Protein AF-A0A1Y0C5L4-F1 (afdb_monomer_lite)

Foldseek 3Di:
DDPPDPPAADDPLFQFWWKAWPVPRDIDGGWGKAKEKDWPPLQVLVVDALVGDPLLRVLVVSLVVCVVVPADLFHKIFMWIWIDIDVDIFGDAPVLGDDDDPCRYCVNTIDFIATNVPRHGDDQLSHHHDQADHHNVGRDRSNSLCHQQVDDDRRSPGIDTNNNSVVSNVVVVVD

Sequence (175 aa):
MDMSDESSTYTEAENRWNVVSLDTGYTRSDFPLWWRWEADCDPISDEHTPDETSAYDLFQEWDRYLQRRGASPYGLVTISWFVEGSGFLTGAPAFGDHGAENTSRYDARFDPPTSTADGGPINWNRLPVADKRWRPDRGDKGGFVQEATGWKPSVLQPTVPLGFLRHCADVRNWA

Structure (mmCIF, N/CA/C/O backbone):
data_AF-A0A1Y0C5L4-F1
#
_entry.id   AF-A0A1Y0C5L4-F1
#
loop_
_atom_site.group_PDB
_atom_site.id
_atom_site.type_symbol
_atom_site.label_atom_id
_atom_site.label_alt_id
_atom_site.label_comp_id
_atom_site.label_asym_id
_atom_site.label_entity_id
_atom_site.label_seq_id
_atom_site.pdbx_PDB_ins_code
_atom_site.Cartn_x
_atom_site.Cartn_y
_atom_site.Cartn_z
_atom_site.occupancy
_atom_site.B_iso_or_equiv
_atom_site.auth_seq_id
_atom_site.auth_comp_id
_atom_site.auth_asym_id
_atom_site.auth_atom_id
_atom_site.pdbx_PDB_model_num
ATOM 1 N N . MET A 1 1 ? 19.232 -13.763 26.974 1.00 37.53 1 MET A N 1
ATOM 2 C CA . MET A 1 1 ? 18.602 -12.567 26.392 1.00 37.53 1 MET A CA 1
ATOM 3 C C . MET A 1 1 ? 17.833 -13.092 25.203 1.00 37.53 1 MET A C 1
ATOM 5 O O . MET A 1 1 ? 18.453 -13.508 24.236 1.00 37.53 1 MET A O 1
ATOM 9 N N . ASP A 1 2 ? 16.542 -13.312 25.406 1.00 36.72 2 ASP A N 1
ATOM 10 C CA . ASP A 1 2 ? 15.657 -13.897 24.405 1.00 36.72 2 ASP A CA 1
ATOM 11 C C . ASP A 1 2 ? 15.394 -12.831 23.336 1.00 36.72 2 ASP A C 1
ATOM 13 O O . ASP A 1 2 ? 14.888 -11.759 23.659 1.00 36.72 2 ASP A O 1
ATOM 17 N N . MET A 1 3 ? 15.846 -13.072 22.105 1.00 42.06 3 MET A N 1
ATOM 18 C CA . MET A 1 3 ? 15.510 -12.238 20.949 1.00 42.06 3 MET A CA 1
ATOM 19 C C . MET A 1 3 ? 14.190 -12.749 20.374 1.00 42.06 3 MET A C 1
ATOM 21 O O . MET A 1 3 ? 14.161 -13.325 19.287 1.00 42.06 3 MET A O 1
ATOM 25 N N . SER A 1 4 ? 13.110 -12.603 21.137 1.00 44.38 4 SER A N 1
ATOM 26 C CA . SER A 1 4 ? 11.765 -12.956 20.694 1.00 44.38 4 SER A CA 1
ATOM 27 C C . SER A 1 4 ? 11.290 -11.939 19.647 1.00 44.38 4 SER A C 1
ATOM 29 O O . SER A 1 4 ? 10.673 -10.932 19.959 1.00 44.38 4 SER A O 1
ATOM 31 N N . ASP A 1 5 ? 11.655 -12.202 18.393 1.00 48.06 5 ASP A N 1
ATOM 32 C CA . ASP A 1 5 ? 10.832 -12.007 17.193 1.00 48.06 5 ASP A CA 1
ATOM 33 C C . ASP A 1 5 ? 10.051 -10.674 17.074 1.00 48.06 5 ASP A C 1
ATOM 35 O O . ASP A 1 5 ? 8.831 -10.643 16.909 1.00 48.06 5 ASP A O 1
ATOM 39 N N . GLU A 1 6 ? 10.757 -9.538 17.104 1.00 47.81 6 GLU A N 1
ATOM 40 C CA . GLU A 1 6 ? 10.183 -8.194 16.882 1.00 47.81 6 GLU A CA 1
ATOM 41 C C . GLU A 1 6 ? 9.883 -7.868 15.396 1.00 47.81 6 GLU A C 1
ATOM 43 O O . GLU A 1 6 ? 9.751 -6.705 15.019 1.00 47.81 6 GLU A O 1
ATOM 48 N N . SER A 1 7 ? 9.738 -8.875 14.526 1.00 56.69 7 SER A N 1
ATOM 49 C CA . SER A 1 7 ? 9.505 -8.684 13.082 1.00 56.69 7 SER A CA 1
ATOM 50 C C . SER A 1 7 ? 8.247 -9.389 12.552 1.00 56.69 7 SER A C 1
ATOM 52 O O . SER A 1 7 ? 8.126 -9.604 11.343 1.00 56.69 7 SER A O 1
ATOM 54 N N . SER A 1 8 ? 7.289 -9.755 13.405 1.00 82.81 8 SER A N 1
ATOM 55 C CA . SER A 1 8 ? 6.017 -10.306 12.927 1.00 82.81 8 SER A CA 1
ATOM 56 C C . SER A 1 8 ? 4.979 -9.199 12.700 1.00 82.81 8 SER A C 1
ATOM 58 O O . SER A 1 8 ? 4.602 -8.443 13.606 1.00 82.81 8 SER A O 1
ATOM 60 N N . THR A 1 9 ? 4.493 -9.101 11.460 1.00 91.81 9 THR A N 1
ATOM 61 C CA . THR A 1 9 ? 3.255 -8.370 11.163 1.00 91.81 9 THR A CA 1
ATOM 62 C C . THR A 1 9 ? 2.104 -8.963 11.973 1.00 91.81 9 THR A C 1
ATOM 64 O O . THR A 1 9 ? 2.166 -10.127 12.371 1.00 91.81 9 THR A O 1
ATOM 67 N N . TYR A 1 10 ? 1.036 -8.198 12.190 1.00 94.12 10 TYR A N 1
ATOM 68 C CA . TYR A 1 10 ? -0.178 -8.748 12.794 1.00 94.12 10 TYR A CA 1
ATOM 69 C C . TYR A 1 10 ? -0.668 -9.983 12.029 1.00 94.12 10 TYR A C 1
ATOM 71 O O . TYR A 1 10 ? -0.737 -9.978 10.796 1.00 94.12 10 TYR A O 1
ATOM 79 N N . THR A 1 11 ? -1.026 -11.031 12.765 1.00 93.19 11 THR A N 1
ATOM 80 C CA . THR A 1 11 ? -1.779 -12.168 12.223 1.00 93.19 11 THR A CA 1
ATOM 81 C C . THR A 1 11 ? -3.184 -11.720 11.813 1.00 93.19 11 THR A C 1
ATOM 83 O O . THR A 1 11 ? -3.656 -10.656 12.210 1.00 93.19 11 THR A O 1
ATOM 86 N N . GLU A 1 12 ? -3.896 -12.541 11.041 1.00 89.88 12 GLU A N 1
ATOM 87 C CA . GLU A 1 12 ? -5.273 -12.233 10.628 1.00 89.88 12 GLU A CA 1
ATOM 88 C C . GLU A 1 12 ? -6.218 -12.018 11.825 1.00 89.88 12 GLU A C 1
ATOM 90 O O . GLU A 1 12 ? -7.067 -11.130 11.793 1.00 89.88 12 GLU A O 1
ATOM 95 N N . ALA A 1 13 ? -6.026 -12.786 12.904 1.00 91.81 13 ALA A N 1
ATOM 96 C CA . ALA A 1 13 ? -6.810 -12.659 14.129 1.00 91.81 13 ALA A CA 1
ATOM 97 C C . ALA A 1 13 ? -6.471 -11.390 14.932 1.00 91.81 13 ALA A C 1
ATOM 99 O O . ALA A 1 13 ? -7.366 -10.789 15.520 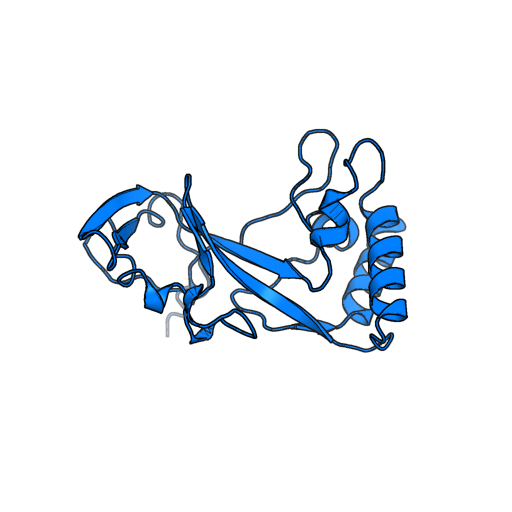1.00 91.81 13 ALA A O 1
ATOM 100 N N . GLU A 1 14 ? -5.201 -10.970 14.958 1.00 95.69 14 GLU A N 1
ATOM 101 C CA . GLU A 1 14 ? -4.783 -9.736 15.642 1.00 95.69 14 GLU A CA 1
ATOM 102 C C . GLU A 1 14 ? -5.126 -8.475 14.836 1.00 95.69 14 GLU A C 1
ATOM 104 O O . GLU A 1 14 ? -5.348 -7.412 15.411 1.00 95.69 14 GLU A O 1
ATOM 109 N N . ASN A 1 15 ? -5.165 -8.568 13.504 1.00 96.69 15 ASN A N 1
ATOM 110 C CA . ASN A 1 15 ? -5.411 -7.438 12.613 1.00 96.69 15 ASN A CA 1
ATOM 111 C C . ASN A 1 15 ? -6.908 -7.097 12.535 1.00 96.69 15 ASN A C 1
ATOM 113 O O . ASN A 1 15 ? -7.517 -7.211 11.473 1.00 96.69 15 ASN A O 1
ATOM 117 N N . ARG A 1 16 ? -7.519 -6.716 13.660 1.00 97.62 16 ARG A N 1
ATOM 118 C CA . ARG A 1 16 ? -8.948 -6.380 13.765 1.00 97.62 16 ARG A CA 1
ATOM 119 C C . ARG A 1 16 ? -9.132 -5.078 14.531 1.00 97.62 16 ARG A C 1
ATOM 121 O O . ARG A 1 16 ? -8.904 -5.024 15.740 1.00 97.62 16 ARG A O 1
ATOM 128 N N . TRP A 1 17 ? -9.598 -4.036 13.850 1.00 98.06 17 TRP A N 1
ATOM 129 C CA . TRP A 1 17 ? -9.571 -2.669 14.369 1.00 98.06 17 TRP A CA 1
ATOM 130 C C . TRP A 1 17 ? -10.944 -2.006 14.421 1.00 98.06 17 TRP A C 1
ATOM 132 O O . TRP A 1 17 ? -11.807 -2.241 13.574 1.00 98.06 17 TRP A O 1
ATOM 142 N N . ASN A 1 18 ? -11.096 -1.111 15.394 1.00 97.88 18 ASN A N 1
ATOM 143 C CA . ASN A 1 18 ? -12.135 -0.095 15.440 1.00 97.88 18 ASN A CA 1
ATOM 144 C C . ASN A 1 18 ? -11.535 1.256 15.036 1.00 97.88 18 ASN A C 1
ATOM 146 O O . ASN A 1 18 ? -10.520 1.676 15.595 1.00 97.88 18 ASN A O 1
ATOM 150 N N . VAL A 1 19 ? -12.174 1.939 14.089 1.00 97.50 19 VAL A N 1
ATOM 151 C CA . VAL A 1 19 ? -11.778 3.261 13.584 1.00 97.50 19 VAL A CA 1
ATOM 152 C C . VAL A 1 19 ? -12.932 4.233 13.775 1.00 97.50 19 VAL A C 1
ATOM 154 O O . VAL A 1 19 ? -14.038 3.988 13.287 1.00 97.50 19 VAL A O 1
ATOM 157 N N . VAL A 1 20 ? -12.665 5.347 14.456 1.00 97.00 20 VAL A N 1
ATOM 158 C CA . VAL A 1 20 ? -13.649 6.400 14.729 1.00 97.00 20 VAL A CA 1
ATOM 159 C C . VAL A 1 20 ? -13.389 7.588 13.812 1.00 97.00 20 VAL A C 1
ATOM 161 O O . VAL A 1 20 ? -12.274 8.100 13.746 1.00 97.00 20 VAL A O 1
ATOM 164 N N . SER A 1 21 ? -14.422 8.025 13.094 1.00 95.69 21 SER A N 1
ATOM 165 C CA . SER A 1 21 ? -14.395 9.258 12.306 1.00 95.69 21 SER A CA 1
ATOM 166 C C . SER A 1 21 ? -14.542 10.474 13.217 1.00 95.69 21 SER A C 1
ATOM 168 O O . SER A 1 21 ? -15.543 10.593 13.920 1.00 95.69 21 SER A O 1
ATOM 170 N N . LEU A 1 22 ? -13.599 11.412 13.146 1.00 94.75 22 LEU A N 1
ATOM 171 C CA . LEU A 1 22 ? -13.677 12.701 13.843 1.00 94.75 22 LEU A CA 1
ATOM 172 C C . LEU A 1 22 ? -14.780 13.596 13.260 1.00 94.75 22 LEU A C 1
ATOM 174 O O . LEU A 1 22 ? -15.421 14.345 13.991 1.00 94.75 22 LEU A O 1
ATOM 178 N N . ASP A 1 23 ? -15.034 13.474 11.954 1.00 92.19 23 ASP A N 1
ATOM 179 C CA . ASP A 1 23 ? -16.048 14.261 11.243 1.00 92.19 23 ASP A CA 1
ATOM 180 C C . ASP A 1 23 ? -17.482 13.905 11.682 1.00 92.19 23 ASP A C 1
ATOM 182 O O . ASP A 1 23 ? -18.362 14.764 11.715 1.00 92.19 23 ASP A O 1
ATOM 186 N N . THR A 1 24 ? -17.743 12.627 11.987 1.00 95.19 24 THR A N 1
ATOM 187 C CA . THR A 1 24 ? -19.114 12.111 12.190 1.00 95.19 24 THR A CA 1
ATOM 188 C C . THR A 1 24 ? -19.341 11.402 13.522 1.00 95.19 24 THR A C 1
ATOM 190 O O . THR A 1 24 ? -20.486 11.129 13.877 1.00 95.19 24 THR A O 1
ATOM 193 N N . GLY A 1 25 ? -18.279 11.041 14.244 1.00 95.62 25 GLY A N 1
ATOM 194 C CA . GLY A 1 25 ? -18.335 10.150 15.407 1.00 95.62 25 GLY A CA 1
ATOM 195 C C . GLY A 1 25 ? -18.671 8.691 15.067 1.00 95.62 25 GLY A C 1
ATOM 196 O O . GLY A 1 25 ? -18.741 7.852 15.965 1.00 95.62 25 GLY A O 1
ATOM 197 N N . TYR A 1 26 ? -18.887 8.356 13.790 1.00 95.62 26 TYR A N 1
ATOM 198 C CA . TYR A 1 26 ? -19.186 6.990 13.378 1.00 95.62 26 TYR A CA 1
ATOM 199 C C . TYR A 1 26 ? -17.983 6.079 13.626 1.00 95.62 26 TYR A C 1
ATOM 201 O O . TYR A 1 26 ? -16.859 6.394 13.228 1.00 95.62 26 TYR A O 1
ATOM 209 N N . THR A 1 27 ? -18.242 4.925 14.241 1.00 96.38 27 THR A N 1
ATOM 210 C CA . THR A 1 27 ? -17.240 3.878 14.442 1.00 96.38 27 THR A CA 1
ATOM 211 C C . THR A 1 27 ? -17.435 2.785 13.405 1.00 96.38 27 THR A C 1
ATOM 213 O O . THR A 1 27 ? -18.487 2.145 13.349 1.00 96.38 27 THR A O 1
ATOM 216 N N . ARG A 1 28 ? -16.405 2.543 12.597 1.00 95.94 28 ARG A N 1
ATOM 217 C CA . ARG A 1 28 ? -16.288 1.305 11.830 1.00 95.94 28 ARG A CA 1
ATOM 218 C C . ARG A 1 28 ? -15.580 0.288 12.713 1.00 95.94 28 ARG A C 1
ATOM 220 O O . ARG A 1 28 ? -14.497 0.579 13.207 1.00 95.94 28 ARG A O 1
ATOM 227 N N . SER A 1 29 ? -16.188 -0.873 12.903 1.00 96.50 29 SER A N 1
ATOM 228 C CA . SER A 1 29 ? -15.713 -1.869 13.862 1.00 96.50 29 SER A CA 1
ATOM 229 C C . SER A 1 29 ? -15.318 -3.173 13.207 1.00 96.50 29 SER A C 1
ATOM 231 O O . SER A 1 29 ? -15.856 -3.527 12.159 1.00 96.50 29 SER A O 1
ATOM 233 N N . ASP A 1 30 ? -14.408 -3.873 13.880 1.00 96.75 30 ASP A N 1
ATOM 234 C CA . ASP A 1 30 ? -14.005 -5.241 13.586 1.00 96.75 30 ASP A CA 1
ATOM 235 C C . ASP A 1 30 ? -13.687 -5.462 12.100 1.00 96.75 30 ASP A C 1
ATOM 237 O O . ASP A 1 30 ? -14.370 -6.185 11.370 1.00 96.75 30 ASP A O 1
ATOM 241 N N . PHE A 1 31 ? -12.643 -4.796 11.615 1.00 97.19 31 PHE A N 1
ATOM 242 C CA . PHE A 1 31 ? -12.160 -4.991 10.252 1.00 97.19 31 PHE A CA 1
ATOM 243 C C . PHE A 1 31 ? -10.633 -4.880 10.180 1.00 97.19 31 PHE A C 1
ATOM 245 O O . PHE A 1 31 ? -10.016 -4.211 11.013 1.00 97.19 31 PHE A O 1
ATOM 252 N N . PRO A 1 32 ? -10.009 -5.561 9.211 1.00 97.25 32 PRO A N 1
ATOM 253 C CA . PRO A 1 32 ? -8.568 -5.526 9.043 1.00 97.25 32 PRO A CA 1
ATOM 254 C C . PRO A 1 32 ? -8.109 -4.244 8.364 1.00 97.25 32 PRO A C 1
ATOM 256 O O . PRO A 1 32 ? -8.832 -3.657 7.551 1.00 97.25 32 PRO A O 1
ATOM 259 N N . LEU A 1 33 ? -6.883 -3.848 8.699 1.00 97.75 33 LEU A N 1
ATOM 260 C CA . LEU A 1 33 ? -6.182 -2.731 8.085 1.00 97.75 33 LEU A CA 1
ATOM 261 C C . LEU A 1 33 ? -4.885 -3.212 7.431 1.00 97.75 33 LEU A C 1
ATOM 263 O O . LEU A 1 33 ? -4.239 -4.148 7.905 1.00 97.75 33 LEU A O 1
ATOM 267 N N . TRP A 1 34 ? -4.488 -2.545 6.356 1.00 97.06 34 TRP A N 1
ATOM 268 C CA . TRP A 1 34 ? -3.233 -2.772 5.650 1.00 97.06 34 TRP A CA 1
ATOM 269 C C . TRP A 1 34 ? -2.602 -1.451 5.246 1.00 97.06 34 TRP A C 1
ATOM 271 O O . TRP A 1 34 ? -3.284 -0.441 5.046 1.00 97.06 34 TRP A O 1
ATOM 281 N N . TRP A 1 35 ? -1.290 -1.492 5.054 1.00 96.31 35 TRP A N 1
ATOM 282 C CA . TRP A 1 35 ? -0.602 -0.470 4.292 1.00 96.31 35 TRP A CA 1
ATOM 283 C C . TRP A 1 35 ? -0.793 -0.715 2.802 1.00 96.31 35 TRP A C 1
ATOM 285 O O . TRP A 1 35 ? -0.250 -1.672 2.247 1.00 96.31 35 TRP A O 1
ATOM 295 N N . ARG A 1 36 ? -1.508 0.188 2.141 1.00 95.00 36 ARG A N 1
ATOM 296 C CA . ARG A 1 36 ? -1.473 0.324 0.688 1.00 95.00 36 ARG A CA 1
ATOM 297 C C . ARG A 1 36 ? -0.375 1.315 0.319 1.00 95.00 36 ARG A C 1
ATOM 299 O O . ARG A 1 36 ? -0.200 2.339 0.974 1.00 95.00 36 ARG A O 1
ATOM 306 N N . TRP A 1 37 ? 0.364 1.001 -0.732 1.00 94.25 37 TRP A N 1
ATOM 307 C CA . TRP A 1 37 ? 1.447 1.828 -1.254 1.00 94.25 37 TRP A CA 1
ATOM 308 C C . TRP A 1 37 ? 1.180 2.148 -2.718 1.00 94.25 37 TRP A C 1
ATOM 310 O O . TRP A 1 37 ? 0.561 1.341 -3.402 1.00 94.25 37 TRP A O 1
ATOM 320 N N . GLU A 1 38 ? 1.639 3.287 -3.213 1.00 94.06 38 GLU A N 1
ATOM 321 C CA . GLU A 1 38 ? 1.632 3.642 -4.637 1.00 94.06 38 GLU A CA 1
ATOM 322 C C . GLU A 1 38 ? 2.996 4.242 -4.983 1.00 94.06 38 GLU A C 1
ATOM 324 O O . GLU A 1 38 ? 3.495 5.113 -4.268 1.00 94.06 38 GLU A O 1
ATOM 329 N N . ALA A 1 39 ? 3.645 3.718 -6.022 1.00 94.56 39 ALA A N 1
ATOM 330 C CA . ALA A 1 39 ? 4.903 4.275 -6.512 1.00 94.56 39 ALA A CA 1
ATOM 331 C C . ALA A 1 39 ? 4.603 5.464 -7.430 1.00 94.56 39 ALA A C 1
ATOM 333 O O . ALA A 1 39 ? 3.596 5.459 -8.139 1.00 94.56 39 ALA A O 1
ATOM 334 N N . ASP A 1 40 ? 5.467 6.481 -7.444 1.00 92.56 40 ASP A N 1
ATOM 335 C CA . ASP A 1 40 ? 5.240 7.654 -8.291 1.00 92.56 40 ASP A CA 1
ATOM 336 C C . ASP A 1 40 ? 4.984 7.251 -9.754 1.00 92.56 40 ASP A C 1
ATOM 338 O O . ASP A 1 40 ? 5.655 6.387 -10.323 1.00 92.56 40 ASP A O 1
ATOM 342 N N . CYS A 1 41 ? 3.976 7.878 -10.357 1.00 92.00 41 CYS A N 1
ATOM 343 C CA . CYS A 1 41 ? 3.484 7.594 -11.702 1.00 92.00 41 CYS A CA 1
ATOM 344 C C . CYS A 1 41 ? 2.962 6.160 -11.953 1.00 92.00 41 CYS A C 1
ATOM 346 O O . CYS A 1 41 ? 2.644 5.848 -13.100 1.00 92.00 41 CYS A O 1
ATOM 348 N N . ASP A 1 42 ? 2.796 5.308 -10.933 1.00 90.81 42 ASP A N 1
ATOM 349 C CA . ASP A 1 42 ? 2.118 4.011 -11.084 1.00 90.81 42 ASP A CA 1
ATOM 350 C C . ASP A 1 42 ? 0.635 4.070 -11.537 1.00 90.81 42 ASP A C 1
ATOM 352 O O . ASP A 1 42 ? 0.171 3.063 -12.095 1.00 90.81 42 ASP A O 1
ATOM 356 N N . PRO A 1 43 ? -0.095 5.215 -11.461 1.00 89.75 43 PRO A N 1
ATOM 357 C CA . PRO A 1 43 ? -1.421 5.332 -12.063 1.00 89.75 43 PRO A CA 1
ATOM 358 C C . PRO A 1 43 ? -1.466 5.188 -13.583 1.00 89.75 43 PRO A C 1
ATOM 360 O O . PRO A 1 43 ? -2.555 5.081 -14.127 1.00 89.75 43 PRO A O 1
ATOM 363 N N . ILE A 1 44 ? -0.322 5.115 -14.275 1.00 92.19 44 ILE A N 1
ATOM 364 C CA . ILE A 1 44 ? -0.287 4.706 -15.689 1.00 92.19 44 ILE A CA 1
ATOM 365 C C . ILE A 1 44 ? -0.997 3.361 -15.916 1.00 92.19 44 ILE A C 1
ATOM 367 O O . ILE A 1 44 ? -1.566 3.127 -16.972 1.00 92.19 44 ILE A O 1
ATOM 371 N N . SER A 1 45 ? -1.025 2.498 -14.895 1.00 92.25 45 SER A N 1
ATOM 372 C CA . SER A 1 45 ? -1.764 1.235 -14.934 1.00 92.25 45 SER A CA 1
ATOM 373 C C . SER A 1 45 ? -3.282 1.382 -15.080 1.00 92.25 45 SER A C 1
ATOM 375 O O . SER A 1 45 ? -3.914 0.429 -15.516 1.00 92.25 45 SER A O 1
ATOM 377 N N . ASP A 1 46 ? -3.868 2.549 -14.794 1.00 90.88 46 ASP A N 1
ATOM 378 C CA . ASP A 1 46 ? -5.312 2.781 -14.953 1.00 90.88 46 ASP A CA 1
ATOM 379 C C . ASP A 1 46 ? -5.742 2.773 -16.443 1.00 90.88 46 ASP A C 1
ATOM 381 O O . ASP A 1 46 ? -6.927 2.632 -16.745 1.00 90.88 46 ASP A O 1
ATOM 385 N N . GLU A 1 47 ? -4.791 2.895 -17.381 1.00 91.31 47 GLU A N 1
ATOM 386 C CA . GLU A 1 47 ? -5.020 2.875 -18.838 1.00 91.31 47 GLU A CA 1
ATOM 387 C C . GLU A 1 47 ? -4.858 1.481 -19.469 1.00 91.31 47 GLU A C 1
ATOM 389 O O . GLU A 1 47 ? -4.976 1.334 -20.686 1.00 91.31 47 GLU A O 1
ATOM 394 N N . HIS A 1 48 ? -4.586 0.456 -18.659 1.00 92.44 48 HIS A N 1
ATOM 395 C CA . HIS A 1 48 ? -4.283 -0.886 -19.140 1.00 92.44 48 HIS A CA 1
ATOM 396 C C . HIS A 1 48 ? -4.982 -1.967 -18.324 1.00 92.44 48 HIS A C 1
ATOM 398 O O . HI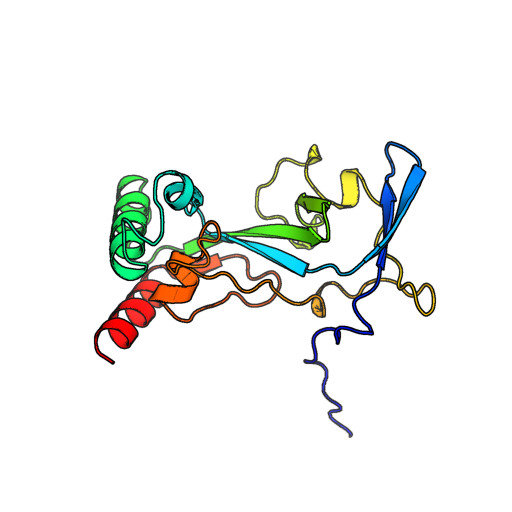S A 1 48 ? -5.276 -1.807 -17.140 1.00 92.44 48 HIS A O 1
ATOM 404 N N . THR A 1 49 ? -5.147 -3.132 -18.939 1.00 92.19 49 THR A N 1
ATOM 405 C CA . THR A 1 49 ? -5.497 -4.367 -18.239 1.00 92.19 49 THR A CA 1
ATOM 406 C C . THR A 1 49 ? -4.381 -5.411 -18.358 1.00 92.19 49 THR A C 1
ATOM 408 O O . THR A 1 49 ? -3.603 -5.389 -19.318 1.00 92.19 49 THR A O 1
ATOM 411 N N . PRO A 1 50 ? -4.290 -6.368 -17.416 1.00 92.31 50 PRO A N 1
ATOM 412 C CA . PRO A 1 50 ? -3.318 -7.460 -17.501 1.00 92.31 50 PRO A CA 1
ATOM 413 C C . PRO A 1 50 ? -3.473 -8.382 -18.720 1.00 92.31 50 PRO A C 1
ATOM 415 O O . PRO A 1 50 ? -2.532 -9.100 -19.050 1.00 92.31 50 PRO A O 1
ATOM 418 N N . ASP A 1 51 ? -4.637 -8.375 -19.376 1.00 92.12 51 ASP A N 1
ATOM 419 C CA . ASP A 1 51 ? -4.882 -9.121 -20.618 1.00 92.12 51 ASP A CA 1
ATOM 420 C C . ASP A 1 51 ? -4.328 -8.395 -21.857 1.00 92.12 51 ASP A C 1
ATOM 422 O O . ASP A 1 51 ? -4.057 -9.023 -22.881 1.00 92.12 51 ASP A O 1
ATOM 426 N N . GLU A 1 52 ? -4.148 -7.075 -21.771 1.00 93.19 52 GLU A N 1
ATOM 427 C CA . GLU A 1 52 ? -3.656 -6.229 -22.864 1.00 93.19 52 GLU A CA 1
ATOM 428 C C . GLU A 1 52 ? -2.143 -6.015 -22.806 1.00 93.19 52 GLU A C 1
ATOM 430 O O . GLU A 1 52 ? -1.496 -5.902 -23.848 1.00 93.19 52 GLU A O 1
ATOM 435 N N . THR A 1 53 ? -1.573 -5.938 -21.601 1.00 95.31 53 THR A N 1
ATOM 436 C CA . THR A 1 53 ? -0.145 -5.678 -21.401 1.00 95.31 53 THR A CA 1
ATOM 437 C C . THR A 1 53 ? 0.422 -6.516 -20.263 1.00 95.31 53 THR A C 1
ATOM 439 O O . THR A 1 53 ? -0.158 -6.624 -19.175 1.00 95.31 53 THR A O 1
ATOM 442 N N . SER A 1 54 ? 1.592 -7.104 -20.505 1.00 95.44 54 SER A N 1
ATOM 443 C CA 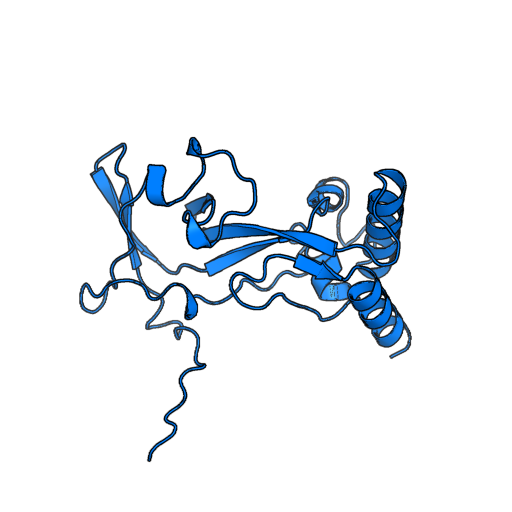. SER A 1 54 ? 2.300 -7.856 -19.478 1.00 95.44 54 SER A CA 1
ATOM 444 C C . SER A 1 54 ? 2.828 -6.918 -18.387 1.00 95.44 54 SER A C 1
ATOM 446 O O . SER A 1 54 ? 3.052 -5.727 -18.609 1.00 95.44 54 SER A O 1
ATOM 448 N N . ALA A 1 55 ? 3.086 -7.462 -17.195 1.00 96.62 55 ALA A N 1
ATOM 449 C CA . ALA A 1 55 ? 3.687 -6.681 -16.117 1.00 96.62 55 ALA A CA 1
ATOM 450 C C . ALA A 1 55 ? 5.056 -6.093 -16.512 1.00 96.62 55 ALA A C 1
ATOM 452 O O . ALA A 1 55 ? 5.364 -4.960 -16.147 1.00 96.62 55 ALA A O 1
ATOM 453 N N . TYR A 1 56 ? 5.867 -6.846 -17.265 1.00 97.12 56 TYR A N 1
ATOM 454 C CA . TYR A 1 56 ? 7.186 -6.394 -17.711 1.00 97.12 56 TYR A CA 1
ATOM 455 C C . TYR A 1 56 ? 7.082 -5.280 -18.758 1.00 97.12 56 TYR A C 1
ATOM 457 O O . TYR A 1 56 ? 7.780 -4.273 -18.643 1.00 97.12 56 TYR A O 1
ATOM 465 N N . ASP A 1 57 ? 6.181 -5.406 -19.734 1.00 96.69 57 ASP A N 1
ATOM 466 C CA . ASP A 1 57 ? 6.004 -4.382 -20.770 1.00 96.69 57 ASP A CA 1
ATOM 467 C C . ASP A 1 57 ? 5.475 -3.073 -20.174 1.00 96.69 57 ASP A C 1
ATOM 469 O O . ASP A 1 57 ? 6.011 -1.997 -20.463 1.00 96.69 57 ASP A O 1
ATOM 473 N N . LEU A 1 58 ? 4.497 -3.158 -19.264 1.00 97.44 58 LEU A N 1
ATOM 474 C CA . LEU A 1 58 ? 3.997 -1.989 -18.542 1.00 97.44 58 LEU A CA 1
ATOM 475 C C . LEU A 1 58 ? 5.065 -1.384 -17.622 1.00 97.44 58 LEU A C 1
ATOM 477 O O . LEU A 1 58 ? 5.171 -0.163 -17.526 1.00 97.44 58 LEU A O 1
ATOM 481 N N . PHE A 1 59 ? 5.921 -2.203 -17.004 1.00 97.56 59 PHE A N 1
ATOM 482 C CA . PHE A 1 59 ? 7.068 -1.708 -16.241 1.00 97.56 59 PHE A CA 1
ATOM 483 C C . PHE A 1 59 ? 8.048 -0.915 -17.120 1.00 97.56 59 PHE A C 1
ATOM 485 O O . PHE A 1 59 ? 8.480 0.171 -16.730 1.00 97.56 59 PHE A O 1
ATOM 492 N N . GLN A 1 60 ? 8.372 -1.405 -18.321 1.00 96.81 60 GLN A N 1
ATOM 493 C CA . GLN A 1 60 ? 9.237 -0.704 -19.282 1.00 96.81 60 GLN A CA 1
ATOM 494 C C . GLN A 1 60 ? 8.603 0.602 -19.781 1.00 96.81 60 GLN A C 1
ATOM 496 O O . GLN A 1 60 ? 9.295 1.577 -20.086 1.00 96.81 60 GLN A O 1
ATOM 501 N N . GLU A 1 61 ? 7.280 0.643 -19.913 1.00 96.62 61 GLU A N 1
ATOM 502 C CA . GLU A 1 61 ? 6.550 1.867 -20.232 1.00 96.62 61 GLU A CA 1
ATOM 503 C C . GLU A 1 61 ? 6.571 2.880 -19.090 1.00 96.62 61 GLU A C 1
ATOM 505 O O . GLU A 1 61 ? 6.949 4.033 -19.313 1.00 96.62 61 GLU A O 1
ATOM 510 N N . TRP A 1 62 ? 6.266 2.440 -17.872 1.00 97.00 62 TRP A N 1
ATOM 511 C CA . TRP A 1 62 ? 6.341 3.254 -16.664 1.00 97.00 62 TRP A CA 1
ATOM 512 C C . TRP A 1 62 ? 7.747 3.828 -16.441 1.00 97.00 62 TRP A C 1
ATOM 514 O O . TRP A 1 62 ? 7.897 5.026 -16.196 1.00 97.00 62 TRP A O 1
ATOM 524 N N . ASP A 1 63 ? 8.794 3.021 -16.629 1.00 96.12 63 ASP A N 1
ATOM 525 C CA . ASP A 1 63 ? 10.183 3.470 -16.535 1.00 96.12 63 ASP A CA 1
ATOM 526 C C . ASP A 1 63 ? 10.513 4.571 -17.558 1.00 96.12 63 ASP A C 1
ATOM 528 O O . ASP A 1 63 ? 11.092 5.610 -17.222 1.00 96.12 63 ASP A O 1
ATOM 532 N N . ARG A 1 64 ? 10.100 4.389 -18.820 1.00 94.69 64 ARG A N 1
ATOM 533 C CA . ARG A 1 64 ? 10.250 5.418 -19.863 1.00 94.69 64 ARG A CA 1
ATOM 534 C C . ARG A 1 64 ? 9.445 6.672 -19.531 1.00 94.69 64 ARG A C 1
ATOM 536 O O . ARG A 1 64 ? 9.908 7.780 -19.808 1.00 94.69 64 ARG A O 1
ATOM 543 N N . TYR A 1 65 ? 8.258 6.516 -18.956 1.00 94.06 65 TYR A N 1
ATOM 544 C CA . TYR A 1 65 ? 7.406 7.627 -18.552 1.00 94.06 65 TYR A CA 1
ATOM 545 C C . TYR A 1 65 ? 8.056 8.460 -17.439 1.00 94.06 65 TYR A C 1
ATOM 547 O O . TYR A 1 65 ? 8.173 9.679 -17.586 1.00 94.06 65 TYR A O 1
ATOM 555 N N . LEU A 1 66 ? 8.587 7.819 -16.393 1.00 93.94 66 LEU A N 1
ATOM 556 C CA . LEU A 1 66 ? 9.359 8.483 -15.336 1.00 93.94 66 LEU A CA 1
ATOM 557 C C . LEU A 1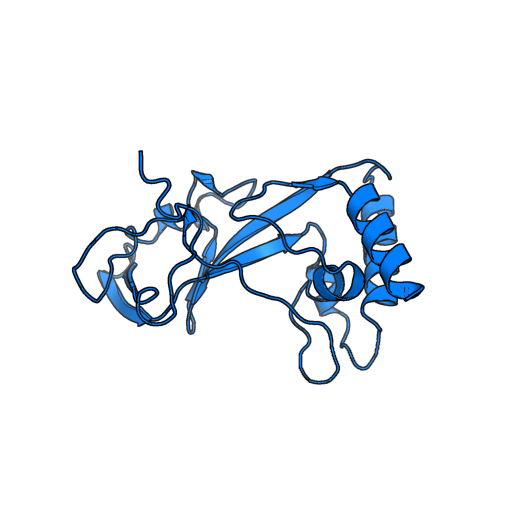 66 ? 10.548 9.268 -15.908 1.00 93.94 66 LEU A C 1
ATOM 559 O O . LEU A 1 66 ? 10.733 10.445 -15.585 1.00 93.94 66 LEU A O 1
ATOM 563 N N . GLN A 1 67 ? 11.320 8.659 -16.814 1.00 91.75 67 GLN A N 1
ATOM 564 C CA . GLN A 1 67 ? 12.452 9.328 -17.465 1.00 91.75 67 GLN A CA 1
ATOM 565 C C . GLN A 1 67 ? 12.021 10.566 -18.269 1.00 91.75 67 GLN A C 1
ATOM 567 O O . GLN A 1 67 ? 12.669 11.610 -18.187 1.00 91.75 67 GLN A O 1
ATOM 572 N N . ARG A 1 68 ? 10.899 10.501 -19.005 1.00 92.12 68 ARG A N 1
ATOM 573 C CA . ARG A 1 68 ? 10.345 11.657 -19.743 1.00 92.12 68 ARG A CA 1
ATOM 574 C C . ARG A 1 68 ? 9.920 12.799 -18.823 1.00 92.12 68 ARG A C 1
ATOM 576 O O . ARG A 1 68 ? 9.975 13.954 -19.238 1.00 92.12 68 ARG A O 1
ATOM 583 N N . ARG A 1 69 ? 9.524 12.495 -17.584 1.00 89.44 69 ARG A N 1
ATOM 584 C CA . ARG A 1 69 ? 9.214 13.494 -16.547 1.00 89.44 69 ARG A CA 1
ATOM 585 C C . ARG A 1 69 ? 10.452 14.027 -15.817 1.00 89.44 69 ARG A C 1
ATOM 587 O O . ARG A 1 69 ? 10.311 14.862 -14.930 1.00 89.44 69 ARG A O 1
ATOM 594 N N . GLY A 1 70 ? 11.651 13.597 -16.215 1.00 88.50 70 GLY A N 1
ATOM 595 C CA . GLY A 1 70 ? 12.922 14.088 -15.686 1.00 88.50 70 GLY A CA 1
ATOM 596 C C . GLY A 1 70 ? 13.532 13.219 -14.587 1.00 88.50 70 GLY A C 1
ATOM 597 O O . GLY A 1 70 ? 14.532 13.627 -13.994 1.00 88.50 70 GLY A O 1
ATOM 598 N N . ALA A 1 71 ? 12.981 12.031 -14.310 1.00 88.44 71 ALA A N 1
ATOM 599 C CA . ALA A 1 71 ? 13.615 11.101 -13.384 1.00 88.44 71 ALA A CA 1
ATOM 600 C C . ALA A 1 71 ? 14.979 10.651 -13.932 1.00 88.44 71 ALA A C 1
ATOM 602 O O . ALA A 1 71 ? 15.101 10.192 -15.070 1.00 88.44 71 ALA A O 1
ATOM 603 N N . SER A 1 72 ? 16.019 10.766 -13.104 1.00 88.25 72 SER A N 1
ATOM 604 C CA . SER A 1 72 ? 17.331 10.202 -13.423 1.00 88.25 72 SER A CA 1
ATOM 605 C C . SER A 1 72 ? 17.234 8.671 -13.519 1.00 88.25 72 SER A C 1
ATOM 607 O O . SER A 1 72 ? 16.542 8.065 -12.700 1.00 88.25 72 SER A O 1
ATOM 609 N N . PRO A 1 73 ? 17.986 8.010 -14.421 1.00 80.06 73 PRO A N 1
ATOM 610 C CA . PRO A 1 73 ? 18.149 6.550 -14.419 1.00 80.06 73 PRO A CA 1
ATOM 611 C C . PRO A 1 73 ? 18.598 5.965 -13.068 1.00 80.06 73 PRO A C 1
ATOM 613 O O . PRO A 1 73 ? 18.338 4.801 -12.774 1.00 80.06 73 PRO A O 1
ATOM 616 N N . TYR A 1 74 ? 19.258 6.783 -12.242 1.00 84.50 74 TYR A N 1
ATOM 617 C CA . TYR A 1 74 ? 19.703 6.453 -10.883 1.00 84.50 74 TYR A CA 1
ATOM 618 C C . TYR A 1 74 ? 18.894 7.193 -9.807 1.00 84.50 74 TYR A C 1
ATOM 620 O O . TYR A 1 74 ? 19.328 7.309 -8.664 1.00 84.50 74 TYR A O 1
ATOM 628 N N . GLY A 1 75 ? 17.753 7.762 -10.193 1.00 91.19 75 GLY A N 1
ATOM 629 C CA . GLY A 1 75 ? 16.870 8.515 -9.320 1.00 91.19 75 GLY A CA 1
ATOM 630 C C . GLY A 1 75 ? 16.131 7.628 -8.324 1.00 91.19 75 GLY A C 1
ATOM 631 O O . GLY A 1 75 ? 16.130 6.397 -8.414 1.00 91.19 75 GLY A O 1
ATOM 632 N N . LEU A 1 76 ? 15.490 8.292 -7.371 1.00 93.88 76 LEU A N 1
ATOM 633 C CA . LEU A 1 76 ? 14.613 7.672 -6.391 1.00 93.88 76 LEU A CA 1
ATOM 634 C C . LEU A 1 76 ? 13.167 7.832 -6.858 1.00 93.88 76 LEU A C 1
ATOM 636 O O . LEU A 1 76 ? 12.759 8.926 -7.243 1.00 93.88 76 LEU A O 1
ATOM 640 N N . VAL A 1 77 ? 12.409 6.743 -6.813 1.00 94.12 77 VAL A N 1
ATOM 641 C CA . VAL A 1 77 ? 10.959 6.738 -6.999 1.00 94.12 77 VAL A CA 1
ATOM 642 C C . VAL A 1 77 ? 10.325 6.909 -5.627 1.00 94.12 77 VAL A C 1
ATOM 644 O O . VAL A 1 77 ? 10.605 6.120 -4.722 1.00 94.12 77 VAL A O 1
ATOM 647 N N . THR A 1 78 ? 9.504 7.942 -5.462 1.00 93.38 78 THR A N 1
ATOM 648 C CA . THR A 1 78 ? 8.756 8.191 -4.222 1.00 93.38 78 THR A CA 1
ATOM 649 C C . THR A 1 78 ? 7.644 7.166 -4.047 1.00 93.38 78 THR A C 1
ATOM 651 O O . THR A 1 78 ? 7.055 6.710 -5.027 1.00 93.38 78 THR A O 1
ATOM 654 N N . ILE A 1 79 ? 7.363 6.812 -2.795 1.00 93.06 79 ILE A N 1
ATOM 655 C CA . ILE A 1 79 ? 6.279 5.910 -2.418 1.00 93.06 79 ILE A CA 1
ATOM 656 C C . ILE A 1 79 ? 5.282 6.691 -1.562 1.00 93.06 79 ILE A C 1
ATOM 658 O O . ILE A 1 79 ? 5.634 7.234 -0.513 1.00 93.06 79 ILE A O 1
ATOM 662 N N . SER A 1 80 ? 4.036 6.743 -2.017 1.00 92.00 80 SER A N 1
ATOM 663 C CA . SER A 1 80 ? 2.906 7.275 -1.261 1.00 92.00 80 SER A CA 1
ATOM 664 C C . SER A 1 80 ? 2.228 6.152 -0.482 1.00 92.00 80 SER A C 1
ATOM 666 O O . SER A 1 80 ? 2.033 5.058 -1.010 1.00 92.00 80 SER A O 1
ATOM 668 N N . TRP A 1 81 ? 1.858 6.425 0.769 1.00 94.12 81 TRP A N 1
ATOM 669 C CA . TRP A 1 81 ? 1.272 5.442 1.679 1.00 94.12 81 TRP A CA 1
ATOM 670 C C . TRP A 1 81 ? -0.161 5.795 2.059 1.00 94.12 81 TRP A C 1
ATOM 672 O O . TRP A 1 81 ? -0.510 6.958 2.274 1.00 94.12 81 TRP A O 1
ATOM 682 N N . PHE A 1 82 ? -0.978 4.757 2.192 1.00 93.94 82 PHE A N 1
ATOM 683 C CA . PHE A 1 82 ? -2.390 4.832 2.528 1.00 93.94 82 PHE A CA 1
ATOM 684 C C . PHE A 1 82 ? -2.748 3.726 3.515 1.00 93.94 82 PHE A C 1
ATOM 686 O O . PHE A 1 82 ? -2.206 2.621 3.458 1.00 93.94 82 PHE A O 1
ATOM 693 N N . VAL A 1 83 ? -3.696 4.012 4.398 1.00 95.56 83 VAL A N 1
ATOM 694 C CA . VAL A 1 83 ? -4.319 3.004 5.255 1.00 95.56 83 VAL A CA 1
ATOM 695 C C . VAL A 1 83 ? -5.559 2.491 4.535 1.00 95.56 83 VAL A C 1
ATOM 697 O O . VAL A 1 83 ? -6.468 3.268 4.234 1.00 95.56 83 VAL A O 1
ATOM 700 N N . GLU A 1 84 ? -5.593 1.194 4.254 1.00 95.44 84 GLU A N 1
ATOM 701 C CA . GLU A 1 84 ? -6.682 0.529 3.537 1.00 95.44 84 GLU A CA 1
ATOM 702 C C . GLU A 1 84 ? -7.345 -0.537 4.416 1.00 95.44 84 GLU A C 1
ATOM 704 O O . GLU A 1 84 ? -6.694 -1.186 5.230 1.00 95.44 84 GLU A O 1
ATOM 709 N N . GLY A 1 85 ? -8.649 -0.727 4.243 1.00 94.75 85 GLY A N 1
ATOM 710 C CA . GLY A 1 85 ? -9.448 -1.778 4.863 1.00 94.75 85 GLY A CA 1
ATOM 711 C C . GLY A 1 85 ? -10.756 -1.976 4.096 1.00 94.75 85 GLY A C 1
ATOM 712 O O . GLY A 1 85 ? -11.008 -1.314 3.091 1.00 94.75 85 GLY A O 1
ATOM 713 N N . SER A 1 86 ? -11.623 -2.877 4.564 1.00 88.69 86 SER A N 1
ATOM 714 C CA . SER A 1 86 ? -12.897 -3.182 3.889 1.00 88.69 86 SER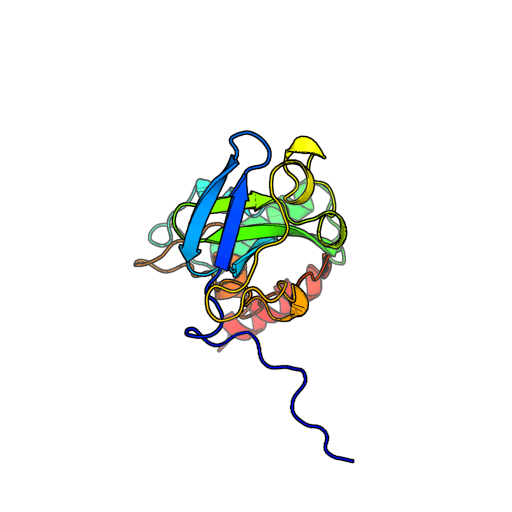 A CA 1
ATOM 715 C C . SER A 1 86 ? -13.754 -1.924 3.685 1.00 88.69 86 SER A C 1
ATOM 717 O O . SER A 1 86 ? -14.379 -1.452 4.634 1.00 88.69 86 SER A O 1
ATOM 719 N N . GLY A 1 87 ? -13.777 -1.375 2.463 1.00 88.44 87 GLY A N 1
ATOM 720 C CA . GLY A 1 87 ? -14.465 -0.124 2.111 1.00 88.44 87 GLY A CA 1
ATOM 721 C C . GLY A 1 87 ? -13.918 1.121 2.823 1.00 88.44 87 GLY A C 1
ATOM 722 O O . GLY A 1 87 ? -14.687 2.049 3.090 1.00 88.44 87 GLY A O 1
ATOM 723 N N . PHE A 1 88 ? -12.641 1.103 3.208 1.00 92.44 88 PHE A N 1
ATOM 724 C CA . PHE A 1 88 ? -11.936 2.171 3.912 1.00 92.44 88 PHE A CA 1
ATOM 725 C C . PHE A 1 88 ? -10.608 2.444 3.203 1.00 92.44 88 PHE A C 1
ATOM 727 O O . PHE A 1 88 ? -9.818 1.526 3.014 1.00 92.44 88 PHE A O 1
ATOM 734 N N . LEU A 1 89 ? -10.366 3.693 2.814 1.00 93.12 89 LEU A N 1
ATOM 735 C CA . LEU A 1 89 ? -9.097 4.132 2.245 1.00 93.12 89 LEU A CA 1
ATOM 736 C C . LEU A 1 89 ? -8.858 5.585 2.651 1.00 93.12 89 LEU A C 1
ATOM 738 O O . LEU A 1 89 ? -9.724 6.435 2.448 1.00 93.12 89 LEU A O 1
ATOM 742 N N . THR A 1 90 ? -7.692 5.868 3.218 1.00 93.19 90 THR A N 1
ATOM 743 C CA . THR A 1 90 ? -7.265 7.222 3.596 1.00 93.19 90 THR A CA 1
ATOM 744 C C . THR A 1 90 ? -5.750 7.340 3.468 1.00 93.19 90 THR A C 1
ATOM 746 O O . THR A 1 90 ? -5.053 6.326 3.507 1.00 93.19 90 THR A O 1
ATOM 749 N N . GLY A 1 91 ? -5.218 8.554 3.319 1.00 92.44 91 GLY A N 1
ATOM 750 C CA . GLY A 1 91 ? -3.771 8.778 3.341 1.00 92.44 91 GLY A CA 1
ATOM 751 C C . GLY A 1 91 ? -3.150 8.325 4.662 1.00 92.44 91 GLY A C 1
ATOM 752 O O . GLY A 1 91 ? -3.843 8.222 5.677 1.00 92.44 91 GLY A O 1
ATOM 753 N N . ALA A 1 92 ? -1.849 8.040 4.656 1.00 93.00 92 ALA A N 1
ATOM 754 C CA . ALA A 1 92 ? -1.116 7.691 5.867 1.00 93.00 92 ALA A CA 1
ATOM 755 C C . ALA A 1 92 ? -1.219 8.791 6.949 1.00 93.00 92 ALA A C 1
ATOM 757 O O . ALA A 1 92 ? -1.495 9.956 6.642 1.00 93.00 92 ALA A O 1
ATOM 758 N N . PRO A 1 93 ? -0.994 8.454 8.231 1.00 91.75 93 PRO A N 1
ATOM 759 C CA . PRO A 1 93 ? -0.750 9.452 9.261 1.00 91.75 93 PRO A CA 1
ATOM 760 C C . PRO A 1 93 ? 0.507 10.270 8.942 1.00 91.75 93 PRO A C 1
ATOM 762 O O . PRO A 1 93 ? 1.389 9.808 8.216 1.00 91.75 93 PRO A O 1
ATOM 765 N N . ALA A 1 94 ? 0.636 11.443 9.561 1.00 85.75 94 ALA A N 1
ATOM 766 C CA . ALA A 1 94 ? 1.728 12.395 9.332 1.00 85.75 94 ALA A CA 1
ATOM 767 C C . ALA A 1 94 ? 3.160 11.814 9.262 1.00 85.75 94 ALA A C 1
ATOM 769 O O . ALA A 1 94 ? 3.995 12.361 8.550 1.00 85.75 94 ALA A O 1
ATOM 770 N N . PHE A 1 95 ? 3.470 10.737 9.992 1.00 82.88 95 PHE A N 1
ATOM 771 C CA . PHE A 1 95 ? 4.808 10.125 9.986 1.00 82.88 95 PHE A CA 1
ATOM 772 C C . PHE A 1 95 ? 5.105 9.273 8.739 1.00 82.88 95 PHE A C 1
ATOM 774 O O . PHE A 1 95 ? 6.269 8.996 8.467 1.00 82.88 95 PHE A O 1
ATOM 781 N N . GLY A 1 96 ? 4.075 8.827 8.017 1.00 74.12 96 GLY A N 1
ATOM 782 C CA . GLY A 1 96 ? 4.190 8.045 6.782 1.00 74.12 96 GLY A CA 1
ATOM 783 C C . GLY A 1 96 ? 3.875 8.854 5.524 1.00 74.12 96 GLY A C 1
ATOM 784 O O . GLY A 1 96 ? 3.861 8.302 4.426 1.00 74.12 96 GLY A O 1
ATOM 785 N N . ASP A 1 97 ? 3.576 10.143 5.684 1.00 69.88 97 ASP A N 1
ATOM 786 C CA . ASP A 1 97 ? 3.220 11.034 4.592 1.00 69.88 97 ASP A CA 1
ATOM 787 C C . ASP A 1 97 ? 4.469 11.710 3.999 1.00 69.88 97 ASP A C 1
ATOM 789 O O . ASP A 1 97 ? 5.268 12.334 4.702 1.00 69.88 97 ASP A O 1
ATOM 793 N N . HIS A 1 98 ? 4.631 11.588 2.681 1.00 64.75 98 HIS A N 1
ATOM 794 C CA . HIS A 1 98 ? 5.737 12.164 1.914 1.00 64.75 98 HIS A CA 1
ATOM 795 C C . HIS A 1 98 ? 5.273 13.147 0.830 1.00 64.75 98 HIS A C 1
ATOM 797 O O . HIS A 1 98 ? 6.052 13.476 -0.066 1.00 64.75 98 HIS A O 1
ATOM 803 N N . GLY A 1 99 ? 4.032 13.641 0.900 1.00 59.97 99 GLY A N 1
ATOM 804 C CA . GLY A 1 99 ? 3.556 14.677 -0.023 1.00 59.97 99 GLY A CA 1
ATOM 805 C C . GLY A 1 99 ? 2.047 14.741 -0.255 1.00 59.97 99 GLY A C 1
ATOM 806 O O . GLY A 1 99 ? 1.629 15.422 -1.190 1.00 59.97 99 GLY A O 1
ATOM 807 N N . ALA A 1 100 ? 1.231 14.043 0.533 1.00 59.62 100 ALA A N 1
ATOM 808 C CA . ALA A 1 100 ? -0.218 14.132 0.450 1.00 59.62 100 ALA A CA 1
ATOM 809 C C . ALA A 1 100 ? -0.713 15.484 0.991 1.00 59.62 100 ALA A C 1
ATOM 811 O O . ALA A 1 100 ? -0.091 16.126 1.843 1.00 59.62 100 ALA A O 1
ATOM 812 N N . GLU A 1 101 ? -1.862 15.946 0.494 1.00 63.75 101 GLU A N 1
ATOM 813 C CA . GLU A 1 101 ? -2.500 17.128 1.067 1.00 63.75 101 GLU A CA 1
ATOM 814 C C . GLU A 1 101 ? -2.882 16.849 2.523 1.00 63.75 101 GLU A C 1
ATOM 816 O O . GLU A 1 101 ? -3.442 15.800 2.843 1.00 63.75 101 GLU A O 1
ATOM 821 N N . ASN A 1 102 ? -2.630 17.814 3.410 1.00 65.00 102 ASN A N 1
ATOM 822 C CA . ASN A 1 102 ? -2.830 17.676 4.856 1.00 65.00 102 ASN A CA 1
ATOM 823 C C . ASN A 1 102 ? -4.242 17.152 5.228 1.00 65.00 102 ASN A C 1
ATOM 825 O O . ASN A 1 102 ? -4.395 16.360 6.154 1.00 65.00 102 ASN A O 1
ATOM 829 N N . THR A 1 103 ? -5.264 17.528 4.453 1.00 67.62 103 THR A N 1
ATOM 830 C CA . THR A 1 103 ? -6.677 17.134 4.622 1.00 67.62 103 THR A CA 1
ATOM 831 C C . THR A 1 103 ? -6.993 15.683 4.238 1.00 67.62 103 THR A C 1
ATOM 833 O O . THR A 1 103 ? -8.099 15.207 4.515 1.00 67.62 103 THR A O 1
ATOM 836 N N . SER A 1 104 ? -6.061 14.989 3.583 1.00 79.25 104 SER A N 1
ATOM 837 C CA . SER A 1 104 ? -6.178 13.585 3.167 1.00 79.25 104 SER A CA 1
ATOM 838 C C . SER A 1 104 ? -5.464 12.608 4.110 1.00 79.25 104 SER A C 1
ATOM 840 O O . SER A 1 104 ? -5.617 11.395 3.962 1.00 79.25 104 SER A O 1
ATOM 842 N N . ARG A 1 105 ? -4.719 13.127 5.097 1.00 89.06 105 ARG A N 1
ATOM 843 C CA . ARG A 1 105 ? -3.997 12.336 6.101 1.00 89.06 105 ARG A CA 1
ATOM 844 C C . ARG A 1 105 ? -4.957 11.664 7.076 1.00 89.06 105 ARG A C 1
ATOM 846 O O . ARG A 1 105 ? -5.995 12.230 7.424 1.00 89.06 105 ARG A O 1
ATOM 853 N N . TYR A 1 106 ? -4.579 10.484 7.563 1.00 93.19 106 TYR A N 1
ATOM 854 C CA . TYR A 1 106 ? -5.375 9.719 8.529 1.00 93.19 106 TYR A CA 1
ATOM 855 C C . TYR A 1 106 ? -5.715 10.552 9.779 1.00 93.19 106 TYR A C 1
ATOM 857 O O . TYR A 1 106 ? -6.879 10.682 10.155 1.00 93.19 106 TYR A O 1
ATOM 865 N N . ASP A 1 107 ? -4.700 11.162 10.395 1.00 93.00 107 ASP A N 1
ATOM 866 C CA . ASP A 1 107 ? -4.787 11.889 11.669 1.00 93.00 107 ASP A CA 1
ATOM 867 C C . ASP A 1 107 ? -5.576 13.203 11.581 1.00 93.00 107 ASP A C 1
ATOM 869 O O . ASP A 1 107 ? -5.914 13.791 12.605 1.00 93.00 107 ASP A O 1
ATOM 873 N N . ALA A 1 108 ? -5.918 13.651 10.371 1.00 91.31 108 ALA A N 1
ATOM 874 C CA . ALA A 1 108 ? -6.804 14.792 10.175 1.00 91.31 108 ALA A CA 1
ATOM 875 C C . ALA A 1 108 ? -8.294 14.428 10.314 1.00 91.31 108 ALA A C 1
ATOM 877 O O . ALA A 1 108 ? -9.114 15.325 10.502 1.00 91.31 108 ALA A O 1
ATOM 878 N N . ARG A 1 109 ? -8.662 13.143 10.185 1.00 91.81 109 ARG A N 1
ATOM 879 C CA . ARG A 1 109 ? -10.067 12.701 10.068 1.00 91.81 109 ARG A CA 1
ATOM 880 C C . ARG A 1 109 ? -10.460 11.549 10.982 1.00 91.81 109 ARG A C 1
ATOM 882 O O . ARG A 1 109 ? -11.656 11.286 11.122 1.00 91.81 109 ARG A O 1
ATOM 889 N N . PHE A 1 110 ? -9.496 10.859 11.582 1.00 95.38 110 PHE A N 1
ATOM 890 C CA . PHE A 1 110 ? -9.749 9.653 12.362 1.00 95.38 110 PHE A CA 1
ATOM 891 C C . PHE A 1 110 ? -8.897 9.600 13.627 1.00 95.38 110 PHE A C 1
ATOM 893 O O . PHE A 1 110 ? -7.725 9.980 13.618 1.00 95.38 110 PHE A O 1
ATOM 900 N N . ASP A 1 111 ? -9.475 9.048 14.692 1.00 95.50 111 ASP A N 1
ATOM 901 C CA . ASP A 1 111 ? -8.701 8.638 15.864 1.00 95.50 111 ASP A CA 1
ATOM 902 C C . ASP A 1 111 ? -7.788 7.453 15.517 1.00 95.50 111 ASP A C 1
ATOM 904 O O . ASP A 1 111 ? -8.135 6.642 14.645 1.00 95.50 111 ASP A O 1
ATOM 908 N N . PRO A 1 112 ? -6.637 7.295 16.200 1.00 95.44 112 PRO A N 1
ATOM 909 C CA . PRO A 1 112 ? -5.823 6.094 16.073 1.00 95.44 112 PRO A CA 1
ATOM 910 C C . PRO A 1 112 ? -6.676 4.823 16.251 1.00 95.44 112 PRO A C 1
ATOM 912 O O . PRO A 1 112 ? -7.441 4.743 17.216 1.00 95.44 112 PRO A O 1
ATOM 915 N N . PRO A 1 113 ? -6.558 3.827 15.352 1.00 97.31 113 PRO A N 1
ATOM 916 C CA . PRO A 1 113 ? -7.306 2.587 15.470 1.00 97.31 113 PRO A CA 1
ATOM 917 C C . PRO A 1 113 ? -7.047 1.891 16.809 1.00 97.31 113 PRO A C 1
ATOM 919 O O . PRO A 1 113 ? -5.914 1.860 17.302 1.00 97.31 113 PRO A O 1
ATOM 922 N N . THR A 1 114 ? -8.094 1.283 17.359 1.00 98.19 114 THR A N 1
ATOM 923 C CA . THR A 1 114 ? -8.018 0.472 18.583 1.00 98.19 114 THR A CA 1
ATOM 924 C C . THR A 1 114 ? -8.317 -0.986 18.273 1.00 98.19 114 THR A C 1
ATOM 926 O O . THR A 1 114 ? -9.188 -1.295 17.456 1.00 98.19 114 THR A O 1
ATOM 929 N N . SER A 1 115 ? -7.567 -1.891 18.890 1.00 97.56 115 SER A N 1
ATOM 930 C CA . SER A 1 115 ? -7.734 -3.332 18.727 1.00 97.56 115 SER A CA 1
ATOM 931 C C . SER A 1 115 ? -9.119 -3.755 19.209 1.00 97.56 115 SER A C 1
ATOM 933 O O . SER A 1 115 ? -9.595 -3.333 20.264 1.00 97.56 115 SER A O 1
ATOM 935 N N . THR A 1 116 ? -9.778 -4.609 18.432 1.00 96.75 116 THR A N 1
ATOM 936 C CA . THR A 1 116 ? -11.115 -5.122 18.767 1.00 96.75 116 THR A CA 1
ATOM 937 C C . THR A 1 116 ? -11.066 -6.112 19.933 1.00 96.75 116 THR A C 1
ATOM 939 O O . THR A 1 116 ? -12.051 -6.255 20.653 1.00 96.75 116 THR A O 1
ATOM 942 N N . ALA A 1 117 ? -9.928 -6.778 20.143 1.00 94.94 117 ALA A N 1
ATOM 943 C CA . ALA A 1 117 ? -9.783 -7.804 21.171 1.00 94.94 117 ALA A CA 1
ATOM 944 C C . ALA A 1 117 ? -9.629 -7.221 22.585 1.00 94.94 117 ALA A C 1
ATOM 946 O O . ALA A 1 117 ? -10.166 -7.775 23.542 1.00 94.94 117 ALA A O 1
ATOM 947 N N . ASP A 1 118 ? -8.889 -6.119 22.720 1.00 93.62 118 ASP A N 1
ATOM 948 C CA . ASP A 1 118 ? -8.441 -5.595 24.017 1.00 93.62 118 ASP A CA 1
ATOM 949 C C . ASP A 1 118 ? -8.477 -4.060 24.131 1.00 93.62 118 ASP A C 1
ATOM 951 O O . ASP A 1 118 ? -8.166 -3.516 25.190 1.00 93.62 118 ASP A O 1
ATOM 955 N N . GLY A 1 119 ? -8.863 -3.346 23.068 1.00 96.62 119 GLY A N 1
ATOM 956 C CA . GLY A 1 119 ? -8.863 -1.882 23.028 1.00 96.62 119 GLY A CA 1
ATOM 957 C C . GLY A 1 119 ? -7.469 -1.253 22.941 1.00 96.62 119 GLY A C 1
ATOM 958 O O . GLY A 1 119 ? -7.354 -0.031 23.036 1.00 96.62 119 GLY A O 1
ATOM 959 N N . GLY A 1 120 ? -6.410 -2.052 22.766 1.00 96.88 120 GLY A N 1
ATOM 960 C CA . GLY A 1 120 ? -5.035 -1.568 22.673 1.00 96.88 120 GLY A CA 1
ATOM 961 C C . GLY A 1 120 ? -4.793 -0.683 21.440 1.00 96.88 120 GLY A C 1
ATOM 962 O O . GLY A 1 120 ? -5.486 -0.825 20.430 1.00 96.88 120 GLY A O 1
ATOM 963 N N . PRO A 1 121 ? -3.814 0.238 21.485 1.00 96.44 121 PRO A N 1
ATOM 964 C CA . PRO A 1 121 ? -3.497 1.094 20.347 1.00 96.44 121 PRO A CA 1
ATOM 965 C C . PRO A 1 121 ? -2.836 0.299 19.216 1.00 96.44 121 PRO A C 1
ATOM 967 O O . PRO A 1 121 ? -2.102 -0.664 19.452 1.00 96.44 121 PRO A O 1
ATOM 970 N N . ILE A 1 122 ? -3.035 0.747 17.978 1.00 95.88 122 ILE A N 1
ATOM 971 C CA . ILE A 1 122 ? -2.322 0.187 16.830 1.00 95.88 122 ILE A CA 1
ATOM 972 C C . ILE A 1 122 ? -0.805 0.419 16.910 1.00 95.88 122 ILE A C 1
ATOM 974 O O . ILE A 1 122 ? -0.330 1.508 17.234 1.00 95.88 122 ILE A O 1
ATOM 978 N N . ASN A 1 123 ? -0.029 -0.599 16.535 1.00 95.06 123 ASN A N 1
ATOM 979 C CA . ASN A 1 123 ? 1.374 -0.462 16.167 1.00 95.06 123 ASN A CA 1
ATOM 980 C C . ASN A 1 123 ? 1.484 -0.453 14.639 1.00 95.06 123 ASN A C 1
ATOM 982 O O . ASN A 1 123 ? 1.472 -1.494 13.983 1.00 95.06 123 ASN A O 1
ATOM 986 N N . TRP A 1 124 ? 1.624 0.743 14.077 1.00 94.56 124 TRP A N 1
ATOM 987 C CA . TRP A 1 124 ? 1.696 0.978 12.636 1.00 94.56 124 TRP A CA 1
ATOM 988 C C . TRP A 1 124 ? 2.831 0.224 11.924 1.00 94.56 124 TRP A C 1
ATOM 990 O O . TRP A 1 124 ? 2.683 -0.110 10.750 1.00 94.56 124 TRP A O 1
ATOM 1000 N N . ASN A 1 125 ? 3.925 -0.110 12.619 1.00 93.56 125 ASN A N 1
ATOM 1001 C CA . ASN A 1 125 ? 5.042 -0.870 12.042 1.00 93.56 125 ASN A CA 1
ATOM 1002 C C . ASN A 1 125 ? 4.724 -2.361 11.859 1.00 93.56 125 ASN A C 1
ATOM 1004 O O . ASN A 1 125 ? 5.395 -3.041 11.088 1.00 93.56 125 ASN A O 1
ATOM 1008 N N . ARG A 1 126 ? 3.703 -2.873 12.559 1.00 95.06 126 ARG A N 1
ATOM 1009 C CA . ARG A 1 126 ? 3.234 -4.261 12.436 1.00 95.06 126 ARG A CA 1
ATOM 1010 C C . ARG A 1 126 ? 2.101 -4.413 11.426 1.00 95.06 126 ARG A C 1
ATOM 1012 O O . ARG A 1 126 ? 1.703 -5.546 11.144 1.00 95.06 126 ARG A O 1
ATOM 1019 N N . LEU A 1 127 ? 1.568 -3.313 10.883 1.00 95.81 127 LEU A N 1
ATOM 1020 C CA . LEU A 1 127 ? 0.557 -3.410 9.839 1.00 95.81 127 LEU A CA 1
ATOM 1021 C C . LEU A 1 127 ? 1.146 -4.092 8.596 1.00 95.81 127 LEU A C 1
ATOM 1023 O O . LEU A 1 127 ? 2.201 -3.679 8.109 1.00 95.81 127 LEU A O 1
ATOM 1027 N N . PRO A 1 128 ? 0.472 -5.117 8.058 1.00 95.88 128 PRO A N 1
ATOM 1028 C CA . PRO A 1 128 ? 0.915 -5.771 6.837 1.00 95.88 128 PRO A CA 1
ATOM 1029 C C . PRO A 1 128 ? 0.864 -4.816 5.635 1.00 95.88 128 PRO A C 1
ATOM 1031 O O . PRO A 1 128 ? -0.104 -4.078 5.450 1.00 95.88 128 PRO A O 1
ATOM 1034 N N . VAL A 1 129 ? 1.893 -4.868 4.784 1.00 96.00 129 VAL A N 1
ATOM 1035 C CA . VAL A 1 129 ? 1.910 -4.186 3.479 1.00 96.00 129 VAL A CA 1
ATOM 1036 C C . VAL A 1 129 ? 1.150 -5.028 2.462 1.00 96.00 129 VAL A C 1
ATOM 1038 O O . VAL A 1 129 ? 1.502 -6.192 2.241 1.00 96.00 129 VAL A O 1
ATOM 1041 N N . ALA A 1 130 ? 0.130 -4.431 1.847 1.00 94.75 130 ALA A N 1
ATOM 1042 C CA . ALA A 1 130 ? -0.721 -5.066 0.856 1.00 94.75 130 ALA A CA 1
ATOM 1043 C C . ALA A 1 130 ? 0.102 -5.573 -0.338 1.00 94.75 130 ALA A C 1
ATOM 1045 O O . ALA A 1 130 ? 0.906 -4.842 -0.927 1.00 94.75 130 ALA A O 1
ATOM 1046 N N . ASP A 1 131 ? -0.116 -6.840 -0.691 1.00 94.69 131 ASP A N 1
ATOM 1047 C CA . ASP A 1 131 ? 0.410 -7.422 -1.920 1.00 94.69 131 ASP A CA 1
ATOM 1048 C C . ASP A 1 131 ? -0.439 -6.985 -3.107 1.00 94.69 131 ASP A C 1
ATOM 1050 O O . ASP A 1 131 ? -1.666 -7.146 -3.100 1.00 94.69 131 ASP A O 1
ATOM 1054 N N . LYS A 1 132 ? 0.240 -6.504 -4.145 1.00 94.81 132 LYS A N 1
ATOM 1055 C CA . LYS A 1 132 ? -0.355 -6.173 -5.433 1.00 94.81 132 LYS A CA 1
ATOM 1056 C C . LYS A 1 132 ? -0.020 -7.242 -6.474 1.00 94.81 132 LYS A C 1
ATOM 1058 O O . LYS A 1 132 ? 1.039 -7.868 -6.409 1.00 94.81 132 LYS A O 1
ATOM 1063 N N . ARG A 1 133 ? -0.910 -7.450 -7.443 1.00 94.12 133 ARG A N 1
ATOM 1064 C CA . ARG A 1 133 ? -0.732 -8.386 -8.566 1.00 94.12 133 ARG A CA 1
ATOM 1065 C C . ARG A 1 133 ? -1.119 -7.753 -9.898 1.00 94.12 133 ARG A C 1
ATOM 1067 O O . ARG A 1 133 ? -1.941 -6.842 -9.933 1.00 94.12 133 ARG A O 1
ATOM 1074 N N . TRP A 1 134 ? -0.531 -8.263 -10.978 1.00 95.56 134 TRP A N 1
ATOM 1075 C CA . TRP A 1 134 ? -0.847 -7.864 -12.352 1.00 95.56 134 TRP A CA 1
ATOM 1076 C C . TRP A 1 134 ? -0.896 -9.085 -13.273 1.00 95.56 134 TRP A C 1
ATOM 1078 O O . TRP A 1 134 ? 0.099 -9.462 -13.893 1.00 95.56 134 TRP A O 1
ATOM 1088 N N . ARG A 1 135 ? -2.047 -9.761 -13.287 1.00 91.56 135 ARG A N 1
ATOM 1089 C CA . ARG A 1 135 ? -2.317 -11.015 -14.011 1.00 91.56 135 ARG A CA 1
ATOM 1090 C C . ARG A 1 135 ? -3.773 -11.028 -14.506 1.00 91.56 135 ARG A C 1
ATOM 1092 O O . ARG A 1 135 ? -4.568 -10.277 -13.947 1.00 91.56 135 ARG A O 1
ATOM 1099 N N . PRO A 1 136 ? -4.148 -11.861 -15.496 1.00 87.44 136 PRO A N 1
ATOM 1100 C CA . PRO A 1 136 ? -5.501 -11.885 -16.076 1.00 87.44 136 PRO A CA 1
ATOM 1101 C C . PRO A 1 136 ? -6.665 -11.894 -15.070 1.00 87.44 136 PRO A C 1
ATOM 1103 O O . PRO A 1 136 ? -7.708 -11.293 -15.298 1.00 87.44 136 PRO A O 1
ATOM 1106 N N . ASP A 1 137 ? -6.494 -12.544 -13.918 1.00 87.31 137 ASP A N 1
ATOM 1107 C CA . ASP A 1 137 ? -7.504 -12.638 -12.860 1.00 87.31 137 ASP A CA 1
ATOM 1108 C C . ASP A 1 137 ? -7.463 -11.487 -11.837 1.00 87.31 137 ASP A C 1
ATOM 1110 O O . ASP A 1 137 ? -8.384 -11.351 -11.028 1.00 87.31 137 ASP A O 1
ATOM 1114 N N . ARG A 1 138 ? -6.401 -10.667 -11.837 1.00 86.62 138 ARG A N 1
ATOM 1115 C CA . ARG A 1 138 ? -6.186 -9.577 -10.876 1.00 86.62 138 ARG A CA 1
ATOM 1116 C C . ARG A 1 138 ? -5.214 -8.512 -11.402 1.00 86.62 138 ARG A C 1
ATOM 1118 O O . ARG A 1 138 ? -4.004 -8.739 -11.457 1.00 86.62 138 ARG A O 1
ATOM 1125 N N . GLY A 1 139 ? -5.742 -7.328 -11.708 1.00 89.81 139 GLY A N 1
ATOM 1126 C CA . GLY A 1 139 ? -4.982 -6.133 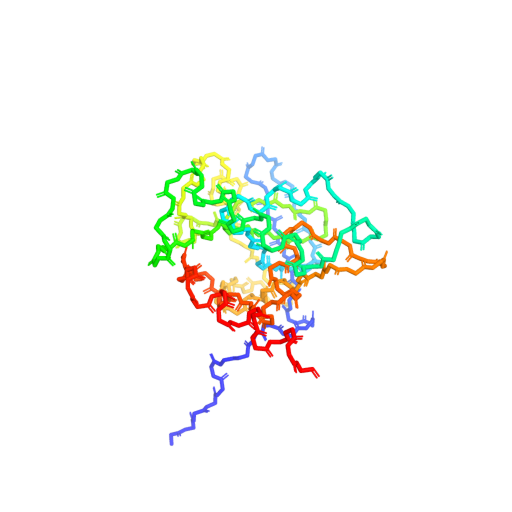-12.092 1.00 89.81 139 GLY A CA 1
ATOM 1127 C C . GLY A 1 139 ? -5.059 -5.053 -11.021 1.00 89.81 139 GLY A C 1
ATOM 1128 O O . GLY A 1 139 ? -5.860 -4.129 -11.127 1.00 89.81 139 GLY A O 1
ATOM 1129 N N . ASP A 1 140 ? -4.254 -5.177 -9.969 1.00 92.94 140 ASP A N 1
ATOM 1130 C CA . ASP A 1 140 ? -4.178 -4.135 -8.949 1.00 92.94 140 ASP A CA 1
ATOM 1131 C C . ASP A 1 140 ? -3.399 -2.935 -9.497 1.00 92.94 140 ASP A C 1
ATOM 1133 O O . ASP A 1 140 ? -2.339 -3.096 -10.107 1.00 92.94 140 ASP A O 1
ATOM 1137 N N . LYS A 1 141 ? -3.868 -1.720 -9.207 1.00 91.00 141 LYS A N 1
ATOM 1138 C CA . LYS A 1 141 ? -3.163 -0.483 -9.560 1.00 91.00 141 LYS A CA 1
ATOM 1139 C C . LYS A 1 141 ? -1.719 -0.495 -9.049 1.00 91.00 141 LYS A C 1
ATOM 1141 O O . LYS A 1 141 ? -1.479 -0.696 -7.855 1.00 91.00 141 LYS A O 1
ATOM 1146 N N . GLY A 1 142 ? -0.756 -0.287 -9.945 1.00 92.88 142 GLY A N 1
ATOM 1147 C CA . GLY A 1 142 ? 0.681 -0.363 -9.653 1.00 92.88 142 GLY A CA 1
ATOM 1148 C C . GLY A 1 142 ? 1.221 -1.781 -9.409 1.00 92.88 142 GLY A C 1
ATOM 1149 O O . GLY A 1 142 ? 2.405 -1.951 -9.120 1.00 92.88 142 GLY A O 1
ATOM 1150 N N . GLY A 1 143 ? 0.390 -2.820 -9.534 1.00 96.06 143 GLY A N 1
ATOM 1151 C CA . GLY A 1 143 ? 0.778 -4.214 -9.308 1.00 96.06 143 GLY A CA 1
ATOM 1152 C C . GLY A 1 143 ? 1.815 -4.738 -10.294 1.00 96.06 143 GLY A C 1
ATOM 1153 O O . GLY A 1 143 ? 2.582 -5.633 -9.944 1.00 96.06 143 GLY A O 1
ATOM 1154 N N . PHE A 1 144 ? 1.910 -4.138 -11.485 1.00 97.38 144 PHE A N 1
ATOM 1155 C CA . PHE A 1 144 ? 2.925 -4.484 -12.482 1.00 97.38 144 PHE A CA 1
ATOM 1156 C C . PHE A 1 144 ? 4.349 -4.292 -11.944 1.00 97.38 144 PHE A C 1
ATOM 1158 O O . PHE A 1 144 ? 5.230 -5.077 -12.283 1.00 97.38 144 PHE A O 1
ATOM 1165 N N . VAL A 1 145 ? 4.575 -3.312 -11.054 1.00 97.38 145 VAL A N 1
ATOM 1166 C CA . VAL A 1 145 ? 5.886 -3.087 -10.427 1.00 97.38 145 VAL A CA 1
ATOM 1167 C C . VAL A 1 145 ? 6.273 -4.298 -9.586 1.00 97.38 145 VAL A C 1
ATOM 1169 O O . VAL A 1 145 ? 7.353 -4.853 -9.775 1.00 97.38 145 VAL A O 1
ATOM 1172 N N . GLN A 1 146 ? 5.388 -4.746 -8.691 1.00 97.12 146 GLN A N 1
ATOM 1173 C CA . GLN A 1 146 ? 5.648 -5.903 -7.830 1.00 97.12 146 GLN A CA 1
ATOM 1174 C C . GLN A 1 146 ? 5.757 -7.198 -8.641 1.00 97.12 146 GLN A C 1
ATOM 1176 O O . GLN A 1 146 ? 6.637 -8.014 -8.378 1.00 97.12 146 GLN A O 1
ATOM 1181 N N . GLU A 1 147 ? 4.907 -7.383 -9.648 1.00 96.56 147 GLU A N 1
ATOM 1182 C CA . GLU A 1 147 ? 4.906 -8.588 -10.479 1.00 96.56 147 GLU A CA 1
ATOM 1183 C C . GLU A 1 147 ? 6.187 -8.703 -11.326 1.00 96.56 147 GLU A C 1
ATOM 1185 O O . GLU A 1 147 ? 6.853 -9.744 -11.306 1.00 96.56 147 GLU A O 1
ATOM 1190 N N . ALA A 1 148 ? 6.584 -7.618 -12.004 1.00 97.38 148 ALA A N 1
ATOM 1191 C CA . ALA A 1 148 ? 7.775 -7.590 -12.850 1.00 97.38 148 ALA A CA 1
ATOM 1192 C C . ALA A 1 148 ? 9.064 -7.726 -12.032 1.00 97.38 148 ALA A C 1
ATOM 1194 O O . ALA A 1 148 ? 9.963 -8.470 -12.411 1.00 97.38 148 ALA A O 1
ATOM 1195 N N . THR A 1 149 ? 9.158 -7.039 -10.892 1.00 97.31 149 THR A N 1
ATOM 1196 C CA . THR A 1 149 ? 10.409 -6.938 -10.119 1.00 97.31 149 THR A CA 1
ATOM 1197 C C . THR A 1 149 ? 10.512 -7.953 -8.981 1.00 97.31 149 THR A C 1
ATOM 1199 O O . THR A 1 149 ? 11.603 -8.222 -8.486 1.00 97.31 149 THR A O 1
ATOM 1202 N N . GLY A 1 150 ? 9.396 -8.524 -8.525 1.00 96.50 150 GLY A N 1
ATOM 1203 C CA . GLY A 1 150 ? 9.335 -9.294 -7.280 1.00 96.50 150 GLY A CA 1
ATOM 1204 C C . GLY A 1 150 ? 9.579 -8.455 -6.019 1.00 96.50 150 GLY A C 1
ATOM 1205 O O . GLY A 1 150 ? 9.621 -9.009 -4.921 1.00 96.50 150 GLY A O 1
ATOM 1206 N N . TRP A 1 151 ? 9.756 -7.139 -6.152 1.00 96.62 151 TRP A N 1
ATOM 1207 C CA . TRP A 1 151 ? 9.966 -6.234 -5.035 1.00 96.62 151 TRP A CA 1
ATOM 1208 C C . TRP A 1 151 ? 8.630 -5.772 -4.452 1.00 96.62 151 TRP A C 1
ATOM 1210 O O . TRP A 1 151 ? 7.678 -5.465 -5.168 1.00 96.62 151 TRP A O 1
ATOM 1220 N N . LYS A 1 152 ? 8.598 -5.679 -3.126 1.00 95.56 152 LYS A N 1
ATOM 1221 C CA . LYS A 1 152 ? 7.557 -5.021 -2.343 1.00 95.56 152 LYS A CA 1
ATOM 1222 C C . LYS A 1 152 ? 8.255 -4.084 -1.356 1.00 95.56 152 LYS A C 1
ATOM 1224 O O . LYS A 1 152 ? 9.275 -4.494 -0.791 1.00 95.56 152 LYS A O 1
ATOM 1229 N N . PRO A 1 153 ? 7.754 -2.859 -1.130 1.00 95.38 153 PRO A N 1
ATOM 1230 C CA . PRO A 1 153 ? 8.363 -1.976 -0.150 1.00 95.38 153 PRO A CA 1
ATOM 1231 C C . PRO A 1 153 ? 8.272 -2.543 1.265 1.00 95.38 153 PRO A C 1
ATOM 1233 O O . PRO A 1 153 ? 7.285 -3.181 1.643 1.00 95.38 153 PRO A O 1
ATOM 1236 N N . SER A 1 154 ? 9.288 -2.239 2.069 1.00 93.44 154 SER A N 1
ATOM 1237 C CA . SER A 1 154 ? 9.177 -2.353 3.523 1.00 93.44 154 SER A CA 1
ATOM 1238 C C . SER A 1 154 ? 8.161 -1.339 4.054 1.00 93.44 154 SER A C 1
ATOM 1240 O O . SER A 1 154 ? 7.908 -0.316 3.416 1.00 93.44 154 SER A O 1
ATOM 1242 N N . VAL A 1 155 ? 7.592 -1.609 5.233 1.00 92.44 155 VAL A N 1
ATOM 1243 C CA . VAL A 1 155 ? 6.614 -0.723 5.888 1.00 92.44 155 VAL A CA 1
ATOM 1244 C C . VAL A 1 155 ? 7.144 0.711 5.933 1.00 92.44 155 VAL A C 1
ATOM 1246 O O . VAL A 1 155 ? 8.226 0.952 6.467 1.00 92.44 155 VAL A O 1
ATOM 1249 N N . LEU A 1 156 ? 6.378 1.645 5.358 1.00 89.81 156 LEU A N 1
ATOM 1250 C CA . LEU A 1 156 ? 6.681 3.082 5.334 1.00 89.81 156 LEU A CA 1
ATOM 1251 C C . LEU A 1 156 ? 8.029 3.437 4.687 1.00 89.81 156 LEU A C 1
ATOM 1253 O O . LEU A 1 156 ? 8.602 4.491 4.957 1.00 89.81 156 LEU A O 1
ATOM 1257 N N . GLN A 1 157 ? 8.543 2.573 3.807 1.00 93.31 157 GLN A N 1
ATOM 1258 C CA . GLN A 1 157 ? 9.688 2.901 2.967 1.00 93.31 157 GLN A CA 1
ATOM 1259 C C . GLN A 1 157 ? 9.355 4.149 2.122 1.00 93.31 157 GLN A C 1
ATOM 1261 O O . GLN A 1 157 ? 8.385 4.119 1.366 1.00 93.31 157 GLN A O 1
ATOM 1266 N N . PRO A 1 158 ? 10.141 5.238 2.204 1.00 92.50 158 PRO A N 1
ATOM 1267 C CA . PRO A 1 158 ? 9.786 6.506 1.561 1.00 92.50 158 PRO A CA 1
ATOM 1268 C C . PRO A 1 158 ? 10.053 6.508 0.055 1.00 92.50 158 PRO A C 1
ATOM 1270 O O . PRO A 1 158 ? 9.374 7.181 -0.718 1.00 92.50 158 PRO A O 1
ATOM 1273 N N . THR A 1 159 ? 11.100 5.797 -0.365 1.00 94.44 159 THR A N 1
ATOM 1274 C CA . THR A 1 159 ? 11.581 5.799 -1.746 1.00 94.44 159 THR A CA 1
ATOM 1275 C C . THR A 1 159 ? 12.243 4.475 -2.108 1.00 94.44 159 THR A C 1
ATOM 1277 O O . THR A 1 159 ? 12.666 3.718 -1.231 1.00 94.44 159 THR A O 1
ATOM 1280 N N . VAL A 1 160 ? 12.386 4.207 -3.403 1.00 95.62 160 VAL A N 1
ATOM 1281 C CA . VAL A 1 160 ? 13.177 3.089 -3.934 1.00 95.62 160 VAL A CA 1
ATOM 1282 C C . VAL A 1 160 ? 14.037 3.551 -5.118 1.00 95.62 160 VAL A C 1
ATOM 1284 O O . VAL A 1 160 ? 13.556 4.325 -5.945 1.00 95.62 160 VAL A O 1
ATOM 1287 N N . PRO A 1 161 ? 15.306 3.118 -5.245 1.00 96.38 161 PRO A N 1
ATOM 1288 C CA . PRO A 1 161 ? 16.111 3.445 -6.420 1.00 96.38 161 PRO A CA 1
ATOM 1289 C C . PRO A 1 161 ? 15.539 2.815 -7.697 1.00 96.38 161 PRO A C 1
ATOM 1291 O O . PRO A 1 161 ? 15.340 1.601 -7.760 1.00 96.38 161 PRO A O 1
ATOM 1294 N N . LEU A 1 162 ? 15.347 3.612 -8.751 1.00 95.56 162 LEU A N 1
ATOM 1295 C CA . LEU A 1 162 ? 14.804 3.122 -10.024 1.00 95.56 162 LEU A CA 1
ATOM 1296 C C . LEU A 1 162 ? 15.717 2.068 -10.669 1.00 95.56 162 LEU A C 1
ATOM 1298 O O . LEU A 1 162 ? 15.251 1.037 -11.147 1.00 95.56 162 LEU A O 1
ATOM 1302 N N . GLY A 1 163 ? 17.035 2.280 -10.606 1.00 95.50 163 GLY A N 1
ATOM 1303 C CA . GLY A 1 163 ? 18.020 1.313 -11.096 1.00 95.50 163 GLY A CA 1
ATOM 1304 C C . GLY A 1 163 ? 17.953 -0.048 -10.391 1.00 95.50 163 GLY A C 1
ATOM 1305 O O . GLY A 1 163 ? 18.186 -1.071 -11.031 1.00 95.50 163 GLY A O 1
ATOM 1306 N N . PHE A 1 164 ? 17.580 -0.079 -9.105 1.00 95.94 164 PHE A N 1
ATOM 1307 C CA . PHE A 1 164 ? 17.361 -1.331 -8.376 1.00 95.94 164 PHE A CA 1
ATOM 1308 C C . PHE A 1 164 ? 16.141 -2.079 -8.928 1.00 95.94 164 PHE A C 1
ATOM 1310 O O . PHE A 1 164 ? 16.249 -3.261 -9.245 1.00 95.94 164 PHE A O 1
ATOM 1317 N N . LEU A 1 165 ? 15.015 -1.384 -9.131 1.00 96.94 165 LEU A N 1
ATOM 1318 C CA . LEU A 1 165 ? 13.814 -1.994 -9.709 1.00 96.94 165 LEU A CA 1
ATOM 1319 C C . LEU A 1 165 ? 14.077 -2.556 -11.110 1.00 96.94 165 LEU A C 1
ATOM 1321 O O . LEU A 1 165 ? 13.682 -3.684 -11.391 1.00 96.94 165 LEU A O 1
ATOM 1325 N N . ARG A 1 166 ? 14.793 -1.816 -11.967 1.00 96.12 166 ARG A N 1
ATOM 1326 C CA . ARG A 1 166 ? 15.175 -2.294 -13.309 1.00 96.12 166 ARG A CA 1
ATOM 1327 C C . ARG A 1 166 ? 15.981 -3.582 -13.244 1.00 96.12 166 ARG A C 1
ATOM 1329 O O . ARG A 1 166 ? 15.647 -4.545 -13.921 1.00 96.12 166 ARG A O 1
ATOM 1336 N N . HIS A 1 167 ? 17.000 -3.611 -12.385 1.00 95.88 167 HIS A N 1
ATOM 1337 C CA . HIS A 1 167 ? 17.816 -4.804 -12.199 1.00 95.88 167 HIS A CA 1
ATOM 1338 C C . HIS A 1 167 ? 16.967 -6.013 -11.780 1.00 95.88 167 HIS A C 1
ATOM 1340 O O . HIS A 1 167 ? 17.113 -7.093 -12.350 1.00 95.88 167 HIS A O 1
ATOM 1346 N N . CYS A 1 168 ? 16.049 -5.826 -10.829 1.00 96.81 168 CYS A N 1
ATOM 1347 C CA . CYS A 1 168 ? 15.135 -6.876 -10.391 1.00 96.81 168 CYS A CA 1
ATOM 1348 C C . CYS A 1 168 ? 14.193 -7.355 -11.507 1.00 96.81 168 CYS A C 1
ATOM 1350 O O . CYS A 1 168 ? 14.003 -8.563 -11.653 1.00 96.81 168 CYS A O 1
ATOM 1352 N N . ALA A 1 169 ? 13.628 -6.433 -12.295 1.00 96.75 169 ALA A N 1
ATOM 1353 C CA . ALA A 1 169 ? 12.761 -6.767 -13.424 1.00 96.75 169 ALA A CA 1
ATOM 1354 C C . ALA A 1 169 ? 13.501 -7.582 -14.487 1.00 96.75 169 ALA A C 1
ATOM 1356 O O . ALA A 1 169 ? 13.002 -8.614 -14.933 1.00 96.75 169 ALA A O 1
ATOM 1357 N N . ASP A 1 170 ? 14.708 -7.152 -14.854 1.00 94.50 170 ASP A N 1
ATOM 1358 C CA . ASP A 1 170 ? 15.501 -7.845 -15.860 1.00 94.50 170 ASP A CA 1
ATOM 1359 C C . ASP A 1 170 ? 15.841 -9.257 -15.386 1.00 94.50 170 ASP A C 1
ATOM 1361 O O . ASP A 1 170 ? 15.488 -10.211 -16.068 1.00 94.50 170 ASP A O 1
ATOM 1365 N N . VAL A 1 171 ? 16.420 -9.427 -14.190 1.00 93.50 171 VAL A N 1
ATOM 1366 C CA . VAL A 1 171 ? 16.786 -10.755 -13.651 1.00 93.50 171 VAL A CA 1
ATOM 1367 C C . VAL A 1 171 ? 15.616 -11.743 -13.687 1.00 93.50 171 VAL A C 1
ATOM 1369 O O . VAL A 1 171 ? 15.822 -12.913 -14.002 1.00 93.50 171 VAL A O 1
ATOM 1372 N N . ARG A 1 172 ? 14.393 -11.287 -13.395 1.00 91.50 172 ARG A N 1
ATOM 1373 C CA . ARG A 1 172 ? 13.196 -12.140 -13.401 1.00 91.50 172 ARG A CA 1
ATOM 1374 C C . ARG A 1 172 ? 12.682 -12.467 -14.795 1.00 91.50 172 ARG A C 1
ATOM 1376 O O . ARG A 1 172 ? 12.108 -13.530 -14.965 1.00 91.50 172 ARG A O 1
ATOM 1383 N N . ASN A 1 173 ? 12.890 -11.595 -15.774 1.00 83.94 173 ASN A N 1
ATOM 1384 C CA . ASN A 1 173 ? 12.488 -11.859 -17.154 1.00 83.94 173 ASN A CA 1
ATOM 1385 C C . ASN A 1 173 ? 13.379 -12.916 -17.843 1.00 83.94 173 ASN A C 1
ATOM 1387 O O . ASN A 1 173 ? 12.982 -13.500 -18.847 1.00 83.94 173 ASN A O 1
ATOM 1391 N N . TRP A 1 174 ? 14.583 -13.170 -17.316 1.00 66.31 174 TRP A N 1
ATOM 1392 C CA . TRP A 1 174 ? 15.501 -14.209 -17.811 1.00 66.31 174 TRP A CA 1
ATOM 1393 C C . TRP A 1 174 ? 15.369 -15.565 -17.088 1.00 66.31 174 TRP A C 1
ATOM 1395 O O . TRP A 1 174 ? 16.095 -16.495 -17.444 1.00 66.31 174 TRP A O 1
ATOM 1405 N N . ALA A 1 175 ? 14.503 -15.672 -16.074 1.00 55.69 175 ALA A N 1
ATOM 1406 C CA . ALA A 1 175 ? 14.302 -16.870 -15.250 1.00 55.69 175 ALA A CA 1
ATOM 1407 C C . ALA A 1 175 ? 13.036 -17.635 -15.656 1.00 55.69 175 ALA A C 1
ATOM 1409 O O . ALA A 1 175 ? 13.098 -18.886 -15.660 1.00 55.69 175 ALA A O 1
#

pLDDT: mean 90.11, std 12.05, range [36.72, 98.19]

Secondary structure (DSSP, 8-state):
-----TTPPPPTTT--EEEEBTTT-PEEEEE-EEEEEEETTGGGGGG--TTTS-HHHHHHHHHHHHHHTT--TTPEEEEEEEEEETTEEEEPPTTT-SS--GGGBGGGTBPPPEETTT-PBP-GGGSPBPP--EETTEE-TTHHHHHHH---PPTT--EEEHHHHHHHHHHHHT-

Organism: NCBI:txid482462

Radius of gyration: 17.8 Å; chains: 1; bounding box: 39×34×49 Å